Protein AF-A0A0F6UIH6-F1 (afdb_monomer)

Secondary structure (DSSP, 8-state):
--HHHHHHHHHHHHHHHHHHHHHHHHHTTS---HHHHHHHHHHHHHTTT---HHHHHHHTTTS-HHHHHHHHHHHHHHHHSTT-SS-TTT----

Foldseek 3Di:
DDPVVVVVVVLVVLLVVLLVVLLVVLVVPFPFDSVLSSVLSVQCLQVQLAHDPVNVVVCVVGGPPVSSVVSSVVSNCCQPNDPHPHPSVGRHDD

Radius of gyration: 13.76 Å; Cα contacts (8 Å, |Δi|>4): 85; chains: 1; bounding box: 27×26×46 Å

Solvent-accessible surface area (backbone atoms only — not comparable to full-atom values): 5403 Å² total; per-residue (Å²): 134,62,70,66,60,54,50,52,52,52,50,53,54,51,49,55,52,50,50,54,50,53,52,53,58,46,55,76,74,38,99,43,58,65,73,59,47,52,51,52,51,50,45,17,58,54,50,75,28,36,68,54,70,75,59,42,66,59,42,59,79,69,39,60,69,65,54,55,53,48,48,29,54,52,40,36,40,56,38,54,32,94,90,26,81,34,58,78,88,70,64,77,61,131

Structure (mmCIF, N/CA/C/O backbone):
data_AF-A0A0F6UIH6-F1
#
_entry.id   AF-A0A0F6UIH6-F1
#
loop_
_atom_site.group_PDB
_atom_site.id
_atom_site.type_symbol
_atom_site.label_atom_id
_atom_site.label_alt_id
_atom_site.label_comp_id
_atom_site.label_asym_id
_atom_site.label_entity_id
_atom_site.label_seq_id
_atom_site.pdbx_PDB_ins_code
_atom_site.Cartn_x
_atom_site.Cartn_y
_atom_site.Cartn_z
_atom_site.occupancy
_atom_site.B_iso_or_equiv
_atom_site.auth_seq_id
_atom_site.auth_comp_id
_atom_site.auth_asym_id
_atom_site.auth_atom_id
_atom_site.pdbx_PDB_model_num
ATOM 1 N N . MET A 1 1 ? 1.416 -2.133 -35.189 1.00 51.09 1 MET A N 1
ATOM 2 C CA . MET A 1 1 ? 0.994 -1.808 -33.809 1.00 51.09 1 MET A CA 1
ATOM 3 C C . MET A 1 1 ? 2.206 -1.261 -33.070 1.00 51.09 1 MET A C 1
ATOM 5 O O . MET A 1 1 ? 3.235 -1.927 -33.065 1.00 51.09 1 MET A O 1
ATOM 9 N N . SER A 1 2 ? 2.144 -0.023 -32.575 1.00 63.53 2 SER A N 1
ATOM 10 C CA . SER A 1 2 ? 3.308 0.674 -32.005 1.00 63.53 2 SER A CA 1
ATOM 11 C C . SER A 1 2 ? 3.709 0.094 -30.648 1.00 63.53 2 SER A C 1
ATOM 13 O O . SER A 1 2 ? 2.848 -0.178 -29.812 1.00 63.53 2 SER A O 1
ATOM 15 N N . ARG A 1 3 ? 5.020 -0.061 -30.415 1.00 68.00 3 ARG A N 1
ATOM 16 C CA . ARG A 1 3 ? 5.590 -0.566 -29.148 1.00 68.00 3 ARG A CA 1
ATOM 17 C C . ARG A 1 3 ? 5.150 0.253 -27.929 1.00 68.00 3 ARG A C 1
ATOM 19 O O . ARG A 1 3 ? 5.088 -0.289 -26.831 1.00 68.00 3 ARG A O 1
ATOM 26 N N . ASP A 1 4 ? 4.815 1.522 -28.131 1.00 64.44 4 ASP A N 1
ATOM 27 C CA . ASP A 1 4 ? 4.364 2.426 -27.070 1.00 64.44 4 ASP A CA 1
ATOM 28 C C . ASP A 1 4 ? 2.969 2.067 -26.549 1.00 64.44 4 ASP A C 1
ATOM 30 O O . ASP A 1 4 ? 2.744 2.090 -25.342 1.00 64.44 4 ASP A O 1
ATOM 34 N N . VAL A 1 5 ? 2.066 1.625 -27.432 1.00 64.81 5 VAL A N 1
ATOM 35 C CA . VAL A 1 5 ? 0.721 1.168 -27.045 1.00 64.81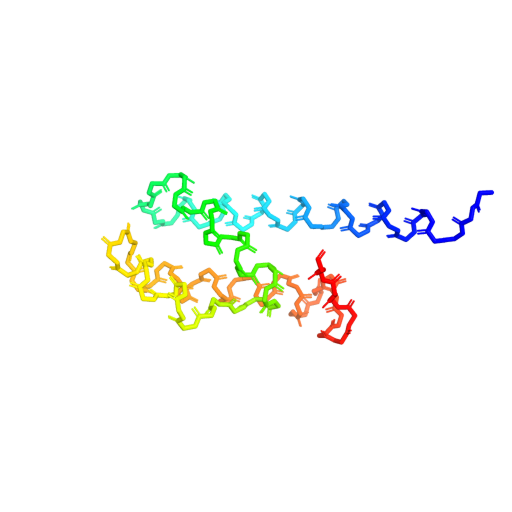 5 VAL A CA 1
ATOM 36 C C . VAL A 1 5 ? 0.816 -0.123 -26.236 1.00 64.81 5 VAL A C 1
ATOM 38 O O . VAL A 1 5 ? 0.175 -0.243 -25.197 1.00 64.81 5 VAL A O 1
ATOM 41 N N . GLN A 1 6 ? 1.669 -1.062 -26.663 1.00 63.22 6 GLN A N 1
ATOM 42 C CA . GLN A 1 6 ? 1.891 -2.308 -25.926 1.00 63.22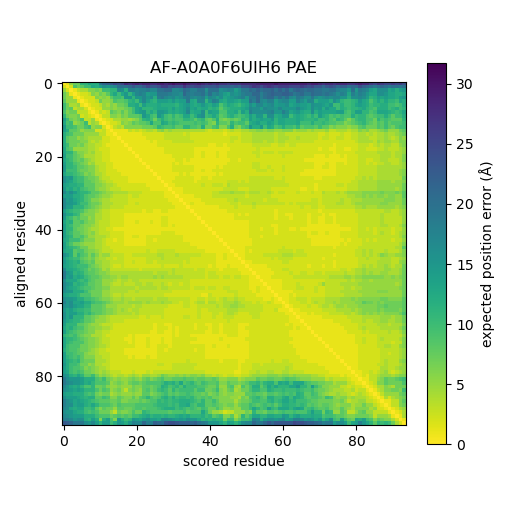 6 GLN A CA 1
ATOM 43 C C . GLN A 1 6 ? 2.474 -2.033 -24.535 1.00 63.22 6 GLN A C 1
ATOM 45 O O . GLN A 1 6 ? 1.941 -2.516 -23.542 1.00 63.22 6 GLN A O 1
ATOM 50 N N . ARG A 1 7 ? 3.501 -1.175 -24.446 1.00 63.31 7 ARG A N 1
ATOM 51 C CA . ARG A 1 7 ? 4.067 -0.757 -23.157 1.00 63.31 7 ARG A CA 1
ATOM 52 C C . ARG A 1 7 ? 3.011 -0.120 -22.266 1.00 63.31 7 ARG A C 1
ATOM 54 O O . ARG A 1 7 ? 2.944 -0.464 -21.095 1.00 63.31 7 ARG A O 1
ATOM 61 N N . GLN A 1 8 ? 2.189 0.788 -22.779 1.00 62.91 8 GLN A N 1
ATOM 62 C CA . GLN A 1 8 ? 1.160 1.449 -21.977 1.00 62.91 8 GLN A CA 1
ATOM 63 C C . GLN A 1 8 ? 0.116 0.458 -21.430 1.00 62.91 8 GLN A C 1
ATOM 65 O O . GLN A 1 8 ? -0.235 0.535 -20.251 1.00 62.91 8 GLN A O 1
ATOM 70 N N . VAL A 1 9 ? -0.327 -0.503 -22.247 1.00 65.81 9 VAL A N 1
ATOM 71 C CA . VAL A 1 9 ? -1.246 -1.578 -21.828 1.00 65.81 9 VAL A CA 1
ATOM 72 C C . VAL A 1 9 ? -0.606 -2.466 -20.758 1.00 65.81 9 VAL A C 1
ATOM 74 O O . VAL A 1 9 ? -1.232 -2.746 -19.731 1.00 65.81 9 VAL A O 1
ATOM 77 N N . ASP A 1 10 ? 0.661 -2.844 -20.939 1.00 69.38 10 ASP A N 1
ATOM 78 C CA . ASP A 1 10 ? 1.399 -3.654 -19.969 1.00 69.38 10 ASP A CA 1
ATOM 79 C C . ASP A 1 10 ? 1.531 -2.914 -18.625 1.00 69.38 10 ASP A C 1
ATOM 81 O O . ASP A 1 10 ? 1.268 -3.495 -17.568 1.00 69.38 10 ASP A O 1
ATOM 85 N N . HIS A 1 11 ? 1.820 -1.606 -18.646 1.00 69.75 11 HIS A N 1
ATOM 86 C CA . HIS A 1 11 ? 1.882 -0.780 -17.435 1.00 69.75 11 HIS A CA 1
ATOM 87 C C . HIS A 1 11 ? 0.528 -0.701 -16.725 1.00 69.75 11 HIS A C 1
ATOM 89 O O . HIS A 1 11 ? 0.482 -0.882 -15.503 1.00 69.75 11 HIS A O 1
ATOM 95 N N . GLN A 1 12 ? -0.570 -0.451 -17.449 1.00 72.56 12 GLN A N 1
ATOM 96 C CA . GLN A 1 12 ? -1.928 -0.399 -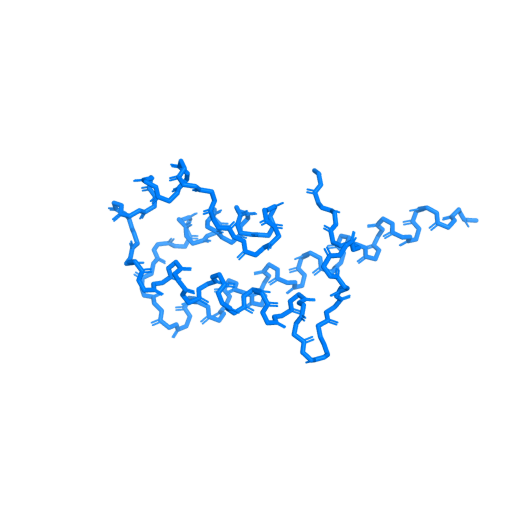16.882 1.00 72.56 12 GLN A CA 1
ATOM 97 C C . GLN A 1 12 ? -2.320 -1.731 -16.239 1.00 72.56 12 GLN A C 1
ATOM 99 O O . GLN A 1 12 ? -2.837 -1.762 -15.118 1.00 72.56 12 GLN A O 1
ATOM 104 N N . SER A 1 13 ? -1.995 -2.846 -16.898 1.00 79.94 13 SER A N 1
ATOM 105 C CA . SER A 1 13 ? -2.241 -4.186 -16.361 1.00 79.94 13 SER A CA 1
ATOM 106 C C . SER A 1 13 ? -1.466 -4.431 -15.058 1.00 79.94 13 SER A C 1
ATOM 108 O O . SER A 1 13 ? -2.021 -4.942 -14.076 1.00 79.94 13 SER A O 1
ATOM 110 N N . ALA A 1 14 ? -0.205 -3.989 -15.006 1.00 84.12 14 ALA A N 1
ATOM 111 C CA . ALA A 1 14 ? 0.652 -4.151 -13.845 1.00 84.12 14 ALA A CA 1
ATOM 112 C C . ALA A 1 14 ? 0.161 -3.313 -12.660 1.00 84.12 14 ALA A C 1
ATOM 114 O O . ALA A 1 14 ? 0.110 -3.837 -11.547 1.00 84.12 14 ALA A O 1
ATOM 115 N N . TYR A 1 15 ? -0.276 -2.070 -12.893 1.00 86.88 15 TYR A N 1
ATOM 116 C CA . TYR A 1 15 ? -0.860 -1.220 -11.851 1.00 86.88 15 TYR A CA 1
ATOM 117 C C . TYR A 1 15 ? -2.138 -1.805 -11.285 1.00 86.88 15 TYR A C 1
ATOM 119 O O . TYR A 1 15 ? -2.228 -1.967 -10.074 1.00 86.88 15 TYR A O 1
ATOM 127 N N . HIS A 1 16 ? -3.103 -2.188 -12.124 1.00 89.38 16 HIS A N 1
ATOM 128 C CA . HIS A 1 16 ? -4.352 -2.771 -11.631 1.00 89.38 16 HIS A CA 1
ATOM 129 C C . HIS A 1 16 ? -4.107 -4.055 -10.841 1.00 89.38 16 HIS A C 1
ATOM 131 O O . HIS A 1 16 ? -4.741 -4.294 -9.811 1.00 89.38 16 HIS A O 1
ATOM 137 N N . SER A 1 17 ? -3.159 -4.875 -11.290 1.00 90.38 17 SER A N 1
ATOM 138 C CA . SER A 1 17 ? -2.783 -6.086 -10.575 1.00 90.38 17 SER A CA 1
ATOM 139 C C . SER A 1 17 ? -2.080 -5.776 -9.242 1.00 90.38 17 SER A C 1
ATOM 141 O O . SER A 1 17 ? -2.416 -6.405 -8.235 1.00 90.38 17 SER A O 1
ATOM 143 N N . CYS A 1 18 ? -1.181 -4.785 -9.187 1.00 91.69 18 CYS A N 1
ATOM 144 C CA . CYS A 1 18 ? -0.570 -4.327 -7.935 1.00 91.69 18 CYS A CA 1
ATOM 145 C C . CYS A 1 18 ? -1.617 -3.743 -6.984 1.00 91.69 18 CYS A C 1
ATOM 147 O O . CYS A 1 18 ? -1.703 -4.176 -5.840 1.00 91.69 18 CYS A O 1
ATOM 149 N N . TYR A 1 19 ? -2.468 -2.847 -7.480 1.00 94.50 19 TYR A N 1
ATOM 150 C CA . TYR A 1 19 ? -3.571 -2.234 -6.749 1.00 94.50 19 TYR A CA 1
ATOM 151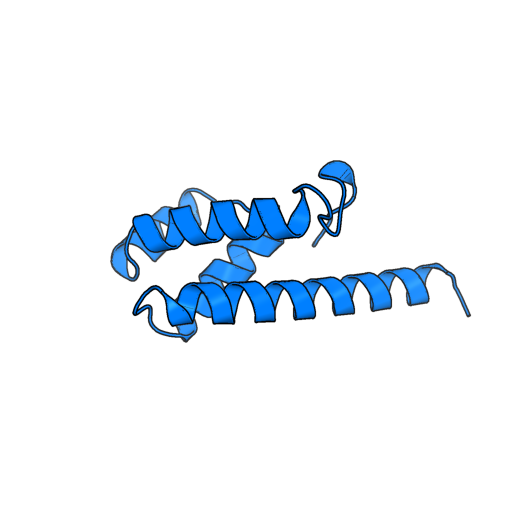 C C . TYR A 1 19 ? -4.451 -3.290 -6.084 1.00 94.50 19 TYR A C 1
ATOM 153 O O . TYR A 1 19 ? -4.616 -3.276 -4.869 1.00 94.50 19 TYR A O 1
ATOM 161 N N . ARG A 1 20 ? -4.954 -4.266 -6.853 1.00 95.06 20 ARG A N 1
ATOM 162 C CA . ARG A 1 20 ? -5.808 -5.335 -6.311 1.00 95.06 20 ARG A CA 1
ATOM 163 C C . ARG A 1 20 ? -5.084 -6.201 -5.286 1.00 95.06 20 ARG A C 1
ATOM 165 O O . ARG A 1 20 ? -5.708 -6.623 -4.317 1.00 95.06 20 ARG A O 1
ATOM 172 N N . THR A 1 21 ? -3.804 -6.487 -5.509 1.00 95.50 21 THR A N 1
ATOM 173 C CA . THR A 1 21 ? -3.004 -7.306 -4.589 1.00 95.50 21 THR A CA 1
ATOM 174 C C . THR A 1 21 ? -2.810 -6.581 -3.262 1.00 95.50 21 THR A C 1
ATOM 176 O O . THR A 1 21 ? -3.167 -7.125 -2.224 1.00 95.50 21 THR A O 1
ATOM 179 N N . VAL A 1 22 ? -2.327 -5.336 -3.295 1.00 95.88 22 VAL A N 1
ATOM 180 C CA . VAL A 1 22 ? -2.113 -4.520 -2.091 1.00 95.88 22 VAL A CA 1
ATOM 181 C C . VAL A 1 22 ? -3.429 -4.304 -1.350 1.00 95.88 22 VAL A C 1
ATOM 183 O O . VAL A 1 22 ? -3.481 -4.558 -0.151 1.00 95.88 22 VAL A O 1
ATOM 186 N N . LEU A 1 23 ? -4.497 -3.922 -2.061 1.00 97.12 23 LEU A N 1
ATOM 187 C CA . LEU A 1 23 ? -5.817 -3.702 -1.470 1.00 97.12 23 LEU A CA 1
ATOM 188 C C . LEU A 1 23 ? -6.276 -4.932 -0.677 1.00 97.12 23 LEU A C 1
ATOM 190 O O . LEU A 1 23 ? -6.540 -4.821 0.512 1.00 97.12 23 LEU A O 1
ATOM 194 N N . ARG A 1 24 ? -6.287 -6.117 -1.304 1.00 96.75 24 ARG A N 1
ATOM 195 C CA . ARG A 1 24 ? -6.730 -7.361 -0.651 1.00 96.75 24 ARG A CA 1
ATOM 196 C C . ARG A 1 24 ? -5.839 -7.772 0.515 1.00 96.75 24 ARG A C 1
ATOM 198 O O . ARG A 1 24 ? -6.341 -8.276 1.512 1.00 96.75 24 ARG A O 1
ATOM 205 N N . THR A 1 25 ? -4.524 -7.614 0.385 1.00 96.75 25 THR A N 1
ATOM 206 C CA . THR A 1 25 ? -3.583 -8.026 1.432 1.00 96.75 25 THR A CA 1
ATOM 207 C C . THR A 1 25 ? -3.683 -7.141 2.671 1.00 96.75 25 THR A C 1
ATOM 209 O O . THR A 1 25 ? -3.585 -7.652 3.784 1.00 96.75 25 THR A O 1
ATOM 212 N N . VAL A 1 26 ? -3.881 -5.832 2.500 1.00 96.38 26 VAL A N 1
ATOM 213 C CA . VAL A 1 26 ? -4.031 -4.904 3.628 1.00 96.38 26 VAL A CA 1
ATOM 214 C C . VAL A 1 26 ? -5.414 -5.047 4.269 1.00 96.38 26 VAL A C 1
ATOM 216 O O . VAL A 1 26 ? -5.483 -5.143 5.490 1.00 96.38 26 VAL A O 1
ATOM 219 N N . ASP A 1 27 ? -6.475 -5.151 3.464 1.00 96.50 27 ASP A N 1
ATOM 220 C CA . ASP A 1 27 ? -7.865 -5.353 3.916 1.00 96.50 27 ASP A CA 1
ATOM 221 C C . ASP A 1 27 ? -8.026 -6.634 4.752 1.00 96.50 27 ASP A C 1
ATOM 223 O O . ASP A 1 27 ? -8.690 -6.646 5.780 1.00 96.50 27 ASP A O 1
ATOM 227 N N . ALA A 1 28 ? -7.315 -7.707 4.387 1.00 96.31 28 ALA A N 1
ATOM 228 C CA . ALA A 1 28 ? -7.316 -8.952 5.157 1.00 96.31 28 ALA A CA 1
ATOM 229 C C . ALA A 1 28 ? -6.622 -8.850 6.531 1.00 96.31 28 ALA A C 1
ATOM 231 O O . ALA A 1 28 ? -6.745 -9.765 7.345 1.00 96.31 28 ALA A O 1
ATOM 232 N N . ARG A 1 29 ? -5.838 -7.792 6.776 1.00 96.31 29 ARG A N 1
ATOM 233 C CA . ARG A 1 29 ? -5.007 -7.642 7.981 1.00 96.31 29 ARG A CA 1
ATOM 234 C C . ARG A 1 29 ? -5.454 -6.498 8.885 1.00 96.31 29 ARG A C 1
ATOM 236 O O . ARG A 1 29 ? -5.217 -6.568 10.089 1.00 96.31 29 ARG A O 1
ATOM 243 N N . TYR A 1 30 ? -6.044 -5.452 8.320 1.00 95.69 30 TYR A N 1
ATOM 244 C CA . TYR A 1 30 ? -6.423 -4.246 9.042 1.00 95.69 30 TYR A CA 1
ATOM 245 C C . TYR A 1 30 ? -7.858 -3.867 8.706 1.00 95.69 30 TYR A C 1
ATOM 247 O O . TYR A 1 30 ? -8.211 -3.761 7.535 1.00 95.69 30 TYR A O 1
ATOM 255 N N . ASP A 1 31 ? -8.643 -3.586 9.743 1.00 93.75 31 ASP A N 1
ATOM 256 C CA . ASP A 1 31 ? -9.985 -3.033 9.596 1.00 93.75 31 ASP A CA 1
ATOM 257 C C . ASP A 1 31 ? -9.892 -1.539 9.252 1.00 93.75 31 ASP A C 1
ATOM 259 O O . ASP A 1 31 ? -9.857 -0.663 10.117 1.00 93.75 31 ASP A O 1
ATOM 263 N N . VAL A 1 32 ? -9.736 -1.253 7.960 1.00 94.19 32 VAL A N 1
ATOM 264 C CA . VAL A 1 32 ? -9.715 0.103 7.407 1.00 94.19 32 VAL A CA 1
ATOM 265 C C . VAL A 1 32 ? -10.888 0.231 6.456 1.00 94.19 32 VAL A C 1
ATOM 267 O O . VAL A 1 32 ? -11.078 -0.594 5.566 1.00 94.19 32 VAL A O 1
ATOM 270 N N . ARG A 1 33 ? -11.652 1.319 6.585 1.00 95.44 33 ARG A N 1
ATOM 271 C CA . ARG A 1 33 ? -12.769 1.603 5.679 1.00 95.44 33 ARG A CA 1
ATOM 272 C C . ARG A 1 33 ? -12.301 1.523 4.222 1.00 95.44 33 ARG A C 1
ATOM 274 O O . ARG A 1 33 ? -11.399 2.256 3.820 1.00 95.44 33 ARG A O 1
ATOM 281 N N . GLY A 1 34 ? -12.971 0.702 3.413 1.00 94.12 34 GLY A N 1
ATOM 282 C CA . GLY A 1 34 ? -12.528 0.383 2.050 1.00 94.12 34 GLY A CA 1
ATOM 283 C C . GLY A 1 34 ? -12.271 1.598 1.148 1.00 94.12 34 GLY A C 1
ATOM 284 O O . GLY A 1 34 ? -11.333 1.583 0.357 1.00 94.12 34 GLY A O 1
ATOM 285 N N . SER A 1 35 ? -13.035 2.688 1.300 1.00 95.25 35 SER A N 1
ATOM 286 C CA . SER A 1 35 ? -12.785 3.940 0.567 1.00 95.25 35 SER A CA 1
ATOM 287 C C . SER A 1 35 ? -11.462 4.604 0.960 1.00 95.25 35 SER A C 1
ATOM 289 O O . SER A 1 35 ? -10.749 5.104 0.099 1.00 95.25 35 SER A O 1
ATOM 291 N N . VAL A 1 36 ? -11.114 4.582 2.247 1.00 96.06 36 VAL A N 1
ATOM 292 C CA . VAL A 1 36 ? -9.858 5.136 2.773 1.00 96.06 36 VAL A CA 1
ATOM 293 C C . VAL A 1 36 ? -8.691 4.276 2.313 1.00 96.06 36 VAL A C 1
ATOM 295 O O . VAL A 1 36 ? -7.714 4.792 1.776 1.00 96.06 36 VAL A O 1
ATOM 298 N N . LEU A 1 37 ? -8.833 2.955 2.440 1.00 97.25 37 LEU A N 1
ATOM 299 C CA . LEU A 1 37 ? -7.817 2.013 1.997 1.00 97.25 37 LEU A CA 1
ATOM 300 C C . LEU A 1 37 ? -7.552 2.137 0.489 1.00 97.25 37 LEU A C 1
ATOM 302 O O . LEU A 1 37 ? -6.398 2.164 0.066 1.00 97.25 37 LEU A O 1
ATOM 306 N N . ALA A 1 38 ? -8.598 2.274 -0.329 1.00 96.81 38 ALA A N 1
ATOM 307 C CA . ALA A 1 38 ? -8.457 2.478 -1.767 1.00 96.81 38 ALA A CA 1
ATOM 308 C C . ALA A 1 38 ? -7.612 3.719 -2.100 1.00 96.81 38 ALA A C 1
ATOM 310 O O . ALA A 1 38 ? -6.740 3.637 -2.968 1.00 96.81 38 ALA A O 1
ATOM 311 N N . GLU A 1 39 ? -7.833 4.837 -1.407 1.00 96.44 39 GLU A N 1
ATOM 312 C CA . GLU A 1 39 ? -7.047 6.060 -1.596 1.00 96.44 39 GLU A CA 1
ATOM 313 C C . GLU A 1 39 ? -5.609 5.911 -1.086 1.00 96.44 39 GLU A C 1
ATOM 315 O O . GLU A 1 39 ? -4.676 6.339 -1.766 1.00 96.44 39 GLU A O 1
ATOM 320 N N . MET A 1 40 ? -5.393 5.223 0.040 1.00 96.75 40 MET A N 1
ATOM 321 C CA . MET A 1 40 ? -4.045 4.912 0.533 1.00 96.75 40 MET A CA 1
ATOM 322 C C . MET A 1 40 ? -3.242 4.088 -0.481 1.00 96.75 40 MET A C 1
ATOM 324 O O . MET A 1 40 ? -2.074 4.383 -0.733 1.00 96.75 40 MET A O 1
ATOM 328 N N . VAL A 1 41 ? -3.858 3.068 -1.091 1.00 96.69 41 VAL A N 1
ATOM 329 C CA . VAL A 1 41 ? -3.196 2.231 -2.104 1.00 96.69 41 VAL A CA 1
ATOM 330 C C . VAL A 1 41 ? -2.878 3.045 -3.357 1.00 96.69 41 VAL A C 1
ATOM 332 O O . VAL A 1 41 ? -1.767 2.937 -3.876 1.00 96.69 41 VAL A O 1
ATOM 335 N N . LYS A 1 42 ? -3.808 3.888 -3.829 1.00 95.19 42 LYS A N 1
ATOM 336 C CA . LYS A 1 42 ? -3.558 4.783 -4.972 1.00 95.19 42 LYS A CA 1
ATOM 337 C C . LYS A 1 42 ? -2.396 5.728 -4.694 1.00 95.19 42 LYS A C 1
ATOM 339 O O . LYS A 1 42 ? -1.491 5.806 -5.518 1.00 95.19 42 LYS A O 1
ATOM 344 N N . ALA A 1 43 ? -2.403 6.391 -3.538 1.00 95.12 43 ALA A N 1
ATOM 345 C CA . ALA A 1 43 ? -1.334 7.280 -3.098 1.00 95.12 43 ALA A CA 1
ATOM 346 C C . ALA A 1 43 ? 0.018 6.558 -3.072 1.00 95.12 43 ALA A C 1
ATOM 348 O O . ALA A 1 43 ? 0.980 6.998 -3.698 1.00 95.12 43 ALA A O 1
ATOM 349 N N . CYS A 1 44 ? 0.073 5.401 -2.417 1.00 95.12 44 CYS A N 1
ATOM 350 C CA . CYS A 1 44 ? 1.300 4.627 -2.292 1.00 95.12 44 CYS A CA 1
ATOM 351 C C . CYS A 1 44 ? 1.841 4.168 -3.653 1.00 95.12 44 CYS A C 1
ATOM 353 O O . CYS A 1 44 ? 3.037 4.277 -3.923 1.00 95.12 44 CYS A O 1
ATOM 355 N N . LEU A 1 45 ? 0.965 3.706 -4.549 1.00 93.31 45 LEU A N 1
ATOM 356 C CA . LEU A 1 45 ? 1.355 3.338 -5.905 1.00 93.31 45 LEU A CA 1
ATOM 357 C C . LEU A 1 45 ? 1.756 4.557 -6.739 1.00 93.31 45 LEU A C 1
ATOM 359 O O . LEU A 1 45 ? 2.710 4.448 -7.490 1.00 93.31 45 LEU A O 1
ATOM 363 N N . ALA A 1 46 ? 1.106 5.712 -6.625 1.00 92.00 46 ALA A N 1
ATOM 364 C CA . ALA A 1 46 ? 1.519 6.911 -7.362 1.00 92.00 46 ALA A CA 1
ATOM 365 C C . ALA A 1 46 ? 2.916 7.393 -6.927 1.00 92.00 46 ALA A C 1
ATOM 367 O O . ALA A 1 46 ? 3.730 7.818 -7.742 1.00 92.00 46 ALA A O 1
ATOM 368 N N . HIS A 1 47 ? 3.238 7.240 -5.644 1.00 92.00 47 HIS A N 1
ATOM 369 C CA . HIS A 1 47 ? 4.473 7.735 -5.042 1.00 92.00 47 HIS A CA 1
ATOM 370 C C . HIS A 1 47 ? 5.496 6.627 -4.765 1.00 92.00 47 HIS A C 1
ATOM 372 O O . HIS A 1 47 ? 6.244 6.680 -3.791 1.00 92.00 47 HIS A O 1
ATOM 378 N N . ARG A 1 48 ? 5.574 5.634 -5.662 1.00 90.88 48 ARG A N 1
ATOM 379 C CA . ARG A 1 48 ? 6.633 4.605 -5.678 1.00 90.88 48 ARG A CA 1
ATOM 380 C C . ARG A 1 48 ? 6.779 3.869 -4.337 1.00 90.88 48 ARG A C 1
ATOM 382 O O . ARG A 1 48 ? 7.878 3.745 -3.806 1.00 90.88 48 ARG A O 1
ATOM 389 N N . ALA A 1 49 ? 5.667 3.345 -3.832 1.00 93.69 49 ALA A N 1
ATOM 390 C CA . ALA A 1 49 ? 5.550 2.627 -2.564 1.00 93.69 49 ALA A CA 1
ATOM 391 C C . ALA A 1 49 ? 5.685 3.475 -1.282 1.00 93.69 49 ALA A C 1
ATOM 393 O O . ALA A 1 49 ? 5.887 2.917 -0.204 1.00 93.69 49 ALA A O 1
ATOM 394 N N . ALA A 1 50 ? 5.531 4.797 -1.366 1.00 94.25 50 ALA A N 1
ATOM 395 C CA . ALA A 1 50 ? 5.525 5.687 -0.205 1.00 94.25 50 ALA A CA 1
ATOM 396 C C . ALA A 1 50 ? 4.224 6.490 -0.136 1.00 94.25 50 ALA A C 1
ATOM 398 O O . ALA A 1 50 ? 3.681 6.872 -1.166 1.00 94.25 50 ALA A O 1
ATOM 399 N N . ILE A 1 51 ? 3.724 6.780 1.063 1.00 94.75 51 ILE A N 1
ATOM 400 C CA . ILE A 1 51 ? 2.634 7.738 1.261 1.00 94.75 51 ILE A CA 1
ATOM 401 C C . ILE A 1 51 ? 3.262 9.104 1.594 1.00 94.75 51 ILE A C 1
ATOM 403 O O . ILE A 1 51 ? 3.922 9.235 2.629 1.00 94.75 51 ILE A O 1
ATOM 407 N N . PRO A 1 52 ? 3.055 10.145 0.766 1.00 93.88 52 PRO A N 1
ATOM 408 C CA .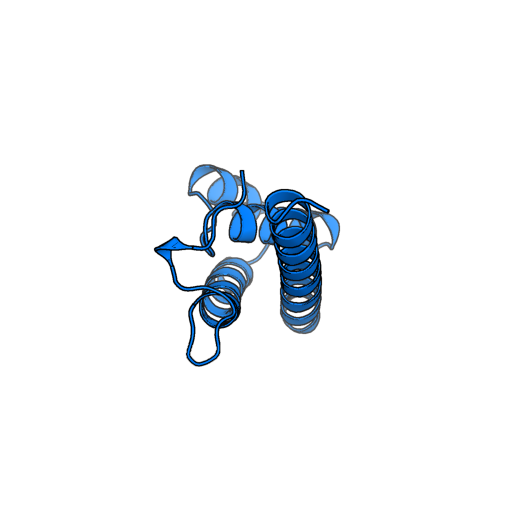 PRO A 1 52 ? 3.507 11.504 1.050 1.00 93.88 52 PRO A CA 1
ATOM 409 C C . PRO A 1 52 ? 3.060 12.009 2.423 1.00 93.88 52 PRO A C 1
ATOM 411 O O . PRO A 1 52 ? 1.927 11.771 2.839 1.00 93.88 52 PRO A O 1
ATOM 414 N N . ALA A 1 53 ? 3.908 12.796 3.092 1.00 91.88 53 ALA A N 1
ATOM 415 C CA . ALA A 1 53 ? 3.644 13.309 4.442 1.00 91.88 53 ALA A CA 1
ATOM 416 C C . ALA A 1 53 ? 2.294 14.043 4.568 1.00 91.88 53 ALA A C 1
ATOM 418 O O . ALA A 1 53 ? 1.576 13.849 5.547 1.00 91.88 53 ALA A O 1
ATOM 419 N N . VAL A 1 54 ? 1.917 14.824 3.549 1.00 91.19 54 VAL A N 1
ATOM 420 C CA . VAL A 1 54 ? 0.630 15.541 3.501 1.00 91.19 54 VAL A CA 1
ATOM 421 C C . VAL A 1 54 ? -0.555 14.569 3.517 1.00 91.19 54 VAL A C 1
ATOM 423 O O . VAL A 1 54 ? -1.490 14.744 4.292 1.00 91.19 54 VAL A O 1
ATOM 426 N N . GLN A 1 55 ? -0.503 13.507 2.710 1.00 92.50 55 GLN A N 1
ATOM 427 C CA . GLN A 1 55 ? -1.548 12.478 2.681 1.00 92.50 55 GLN A CA 1
ATOM 428 C C . GLN A 1 55 ? -1.524 11.616 3.948 1.00 92.50 55 GLN A C 1
ATOM 430 O O . GLN A 1 55 ? -2.571 11.230 4.460 1.00 92.50 55 GLN A O 1
ATOM 435 N N . ARG A 1 56 ? -0.339 11.370 4.515 1.00 93.25 56 ARG A N 1
ATOM 436 C CA . ARG A 1 56 ? -0.181 10.643 5.778 1.00 93.25 56 ARG A CA 1
ATOM 437 C C . ARG A 1 56 ? -0.872 11.360 6.940 1.00 93.25 56 ARG A C 1
ATOM 439 O O . ARG A 1 56 ? -1.534 10.707 7.740 1.00 93.25 56 ARG A O 1
ATOM 446 N N . ALA A 1 57 ? -0.766 12.690 7.003 1.00 91.88 57 ALA A N 1
ATOM 447 C CA . ALA A 1 57 ? -1.452 13.503 8.009 1.00 91.88 57 ALA A CA 1
ATOM 448 C C . ALA A 1 57 ? -2.984 13.398 7.910 1.00 91.88 57 ALA A C 1
ATOM 450 O O . ALA A 1 57 ? -3.670 13.422 8.928 1.00 91.88 57 ALA A O 1
ATOM 451 N N . TYR A 1 58 ? -3.518 13.230 6.698 1.00 92.12 58 TYR A N 1
ATOM 452 C CA . TYR A 1 58 ? -4.941 12.973 6.479 1.00 92.12 58 TYR A CA 1
ATOM 453 C C . TYR A 1 58 ? -5.345 11.550 6.902 1.00 92.12 58 TYR A C 1
AT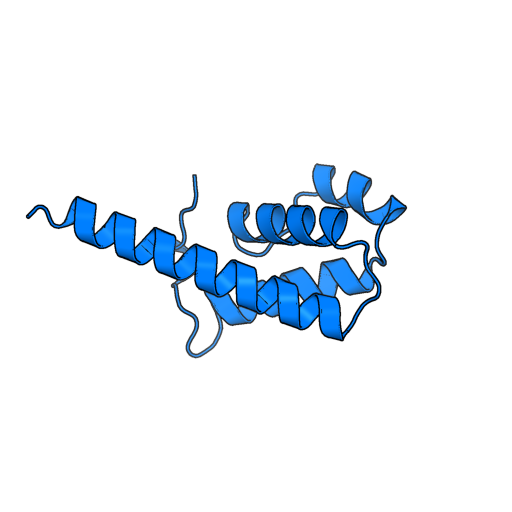OM 455 O O . TYR A 1 58 ? -6.335 11.365 7.611 1.00 92.12 58 TYR A O 1
ATOM 463 N N . PHE A 1 59 ? -4.564 10.536 6.519 1.00 93.44 59 PHE A N 1
ATOM 464 C CA . PHE A 1 59 ? -4.903 9.134 6.784 1.00 93.44 59 PHE A CA 1
ATOM 465 C C . PHE A 1 59 ? -4.774 8.724 8.252 1.00 93.44 59 PHE A C 1
ATOM 467 O O . PHE A 1 59 ? -5.518 7.849 8.685 1.00 93.44 59 PHE A O 1
ATOM 474 N N . VAL A 1 60 ? -3.905 9.362 9.043 1.00 93.12 60 VAL A N 1
ATOM 475 C CA . VAL A 1 60 ? -3.731 9.013 10.469 1.00 93.12 60 VAL A CA 1
ATOM 476 C C . VAL A 1 60 ? -4.999 9.225 11.305 1.00 93.12 60 VAL A C 1
ATOM 478 O O . VAL A 1 60 ? -5.144 8.632 12.367 1.00 93.12 60 VAL A O 1
ATOM 481 N N . GLN A 1 61 ? -5.938 10.044 10.821 1.00 92.12 61 GLN A N 1
ATOM 482 C CA . GLN A 1 61 ? -7.237 10.256 11.467 1.00 92.12 61 GLN A CA 1
ATOM 483 C C . GLN A 1 61 ? -8.239 9.123 11.181 1.00 92.12 61 GLN A C 1
ATOM 485 O O . GLN A 1 61 ? -9.281 9.054 11.824 1.00 92.12 61 GLN A O 1
ATOM 490 N N . GLN A 1 62 ? -7.961 8.268 10.191 1.00 91.62 62 GLN A N 1
ATOM 491 C CA . GLN A 1 62 ? -8.923 7.314 9.624 1.00 91.62 62 GLN A CA 1
ATOM 492 C C . GLN A 1 62 ? -8.406 5.873 9.571 1.00 91.62 62 GLN A C 1
ATOM 494 O O . GLN A 1 62 ? -9.196 4.950 9.387 1.00 91.62 62 GLN A O 1
ATOM 499 N N . ALA A 1 63 ? -7.095 5.672 9.699 1.00 93.50 63 ALA A N 1
ATOM 500 C CA . ALA A 1 63 ? -6.454 4.370 9.647 1.00 93.50 63 ALA A CA 1
ATOM 501 C C . ALA A 1 63 ? -5.290 4.292 10.652 1.00 93.50 63 ALA A C 1
ATOM 503 O O . ALA A 1 63 ? -4.591 5.289 10.862 1.00 93.50 63 ALA A O 1
ATOM 504 N N . PRO A 1 64 ? -5.025 3.106 11.231 1.00 93.69 64 PRO A N 1
ATOM 505 C CA . PRO A 1 64 ? -3.874 2.895 12.103 1.00 93.69 64 PRO A CA 1
ATOM 506 C C . PRO A 1 64 ? -2.543 3.191 11.401 1.00 93.69 64 PRO A C 1
ATOM 508 O O . PRO A 1 64 ? -2.364 2.900 10.211 1.00 93.69 64 PRO A O 1
ATOM 511 N N . ALA A 1 65 ? -1.568 3.710 12.149 1.00 93.00 65 ALA A N 1
ATOM 512 C CA . ALA A 1 65 ? -0.236 4.005 11.619 1.00 93.00 65 ALA A CA 1
ATOM 513 C C . ALA A 1 65 ? 0.479 2.747 11.098 1.00 93.00 65 ALA A C 1
ATOM 515 O O . ALA A 1 65 ? 1.201 2.792 10.098 1.00 93.00 65 ALA A O 1
ATOM 516 N N . GLU A 1 66 ? 0.218 1.611 11.735 1.00 95.12 66 GLU A N 1
ATOM 517 C CA . GLU A 1 66 ? 0.715 0.290 11.376 1.00 95.12 66 GLU A CA 1
ATOM 518 C C . GLU A 1 66 ? 0.174 -0.173 10.024 1.00 95.12 66 GLU A C 1
ATOM 520 O O . GLU A 1 66 ? 0.912 -0.801 9.266 1.00 95.12 66 GLU A O 1
ATOM 525 N N . ALA A 1 67 ? -1.079 0.161 9.693 1.00 95.69 67 ALA A N 1
ATOM 526 C CA . ALA A 1 67 ? -1.674 -0.177 8.403 1.00 95.69 67 ALA A CA 1
ATOM 527 C C . ALA A 1 67 ? -0.956 0.565 7.268 1.00 95.69 67 ALA A C 1
ATOM 529 O O . ALA A 1 67 ? -0.600 -0.047 6.262 1.00 95.69 67 ALA A O 1
ATOM 530 N N . MET A 1 68 ? -0.662 1.858 7.460 1.00 95.62 68 MET A N 1
ATOM 531 C CA . MET A 1 68 ? 0.126 2.654 6.509 1.00 95.62 68 MET A CA 1
ATOM 532 C C . MET A 1 68 ? 1.544 2.100 6.344 1.00 95.62 68 MET A C 1
ATOM 534 O O . MET A 1 68 ? 1.981 1.859 5.221 1.00 95.62 68 MET A O 1
ATOM 538 N N . ALA A 1 69 ? 2.246 1.842 7.452 1.00 96.31 69 ALA A N 1
ATOM 539 C CA . ALA A 1 69 ? 3.610 1.316 7.412 1.00 96.31 69 ALA A CA 1
ATOM 540 C C . ALA A 1 69 ? 3.681 -0.075 6.754 1.00 96.31 69 ALA A C 1
ATOM 542 O O . ALA A 1 69 ? 4.590 -0.361 5.970 1.00 96.31 69 ALA A O 1
ATOM 543 N N . TYR A 1 70 ? 2.711 -0.945 7.048 1.00 97.31 70 TYR A N 1
ATOM 544 C CA . TYR A 1 70 ? 2.609 -2.255 6.413 1.00 97.31 70 TYR A CA 1
ATOM 545 C C . TYR A 1 70 ? 2.327 -2.134 4.914 1.00 97.31 70 TYR A C 1
ATOM 547 O O . TYR A 1 70 ? 2.979 -2.813 4.121 1.00 97.31 70 TYR A O 1
ATOM 555 N N . LEU A 1 71 ? 1.397 -1.258 4.527 1.00 97.06 71 LEU A N 1
ATOM 556 C CA . LEU A 1 71 ? 1.044 -1.000 3.135 1.00 97.06 71 LEU A CA 1
ATOM 557 C C . LEU A 1 71 ? 2.265 -0.525 2.335 1.00 97.06 71 LEU A C 1
ATOM 559 O O . LEU A 1 71 ? 2.536 -1.086 1.273 1.00 97.06 71 LEU A O 1
ATOM 563 N N . GLU A 1 72 ? 3.037 0.434 2.852 1.00 96.94 72 GLU A N 1
ATOM 564 C CA . GLU A 1 72 ? 4.273 0.922 2.219 1.00 96.94 72 GLU A CA 1
ATOM 565 C C . GLU A 1 72 ? 5.293 -0.210 2.048 1.00 96.94 72 GLU A C 1
ATOM 567 O O . GLU A 1 72 ? 5.769 -0.471 0.941 1.00 96.94 72 GLU A O 1
ATOM 572 N N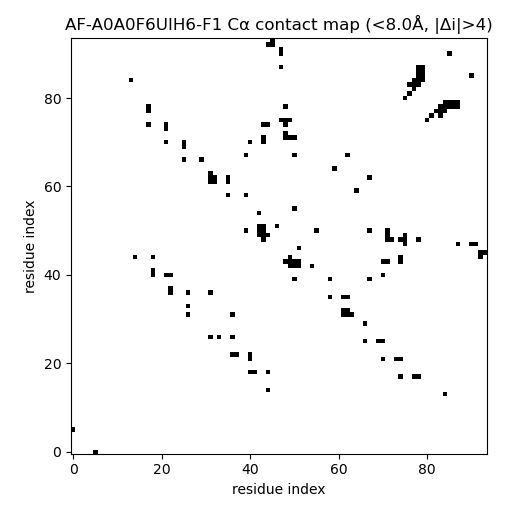 . LYS A 1 73 ? 5.568 -0.962 3.122 1.00 96.56 73 LYS A N 1
ATOM 573 C CA . LYS A 1 73 ? 6.523 -2.079 3.095 1.00 96.56 73 LYS A CA 1
ATOM 574 C C . LYS A 1 73 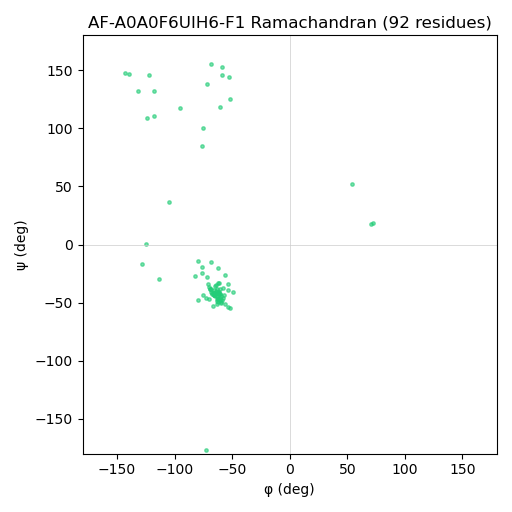? 6.109 -3.173 2.108 1.00 96.56 73 LYS A C 1
ATOM 576 O O . LYS A 1 73 ? 6.943 -3.672 1.350 1.00 96.56 73 LYS A O 1
ATOM 581 N N . PHE A 1 74 ? 4.839 -3.568 2.126 1.00 95.94 74 PHE A N 1
ATOM 582 C CA . PHE A 1 74 ? 4.321 -4.606 1.240 1.00 95.94 74 PHE A CA 1
ATOM 583 C C . PHE A 1 74 ? 4.354 -4.155 -0.221 1.00 95.94 74 PHE A C 1
ATOM 585 O O . PHE A 1 74 ? 4.809 -4.903 -1.086 1.00 95.94 74 PHE A O 1
ATOM 592 N N . THR A 1 75 ? 3.951 -2.912 -0.491 1.00 95.38 75 THR A N 1
ATOM 593 C CA . THR A 1 75 ? 3.991 -2.333 -1.838 1.00 95.38 75 THR A CA 1
ATOM 594 C C . THR A 1 75 ? 5.427 -2.239 -2.349 1.00 95.38 75 THR A C 1
ATOM 596 O O . THR A 1 75 ? 5.691 -2.619 -3.488 1.00 95.38 75 THR A O 1
ATOM 599 N N . ALA A 1 76 ? 6.380 -1.830 -1.507 1.00 94.44 76 ALA A N 1
ATOM 600 C CA . ALA A 1 76 ? 7.792 -1.755 -1.877 1.00 94.44 76 ALA A CA 1
ATOM 601 C C . ALA A 1 76 ? 8.361 -3.133 -2.232 1.00 94.44 76 ALA A C 1
ATOM 603 O O . ALA A 1 76 ? 9.069 -3.271 -3.225 1.00 94.44 76 ALA A O 1
ATOM 604 N N . MET A 1 77 ? 8.006 -4.171 -1.472 1.00 93.69 77 MET A N 1
ATOM 605 C CA . MET A 1 77 ? 8.394 -5.550 -1.776 1.00 93.69 77 MET A CA 1
ATOM 606 C C . MET A 1 77 ? 7.757 -6.057 -3.077 1.00 93.69 77 MET A C 1
ATOM 608 O O . MET A 1 77 ? 8.435 -6.701 -3.873 1.00 93.69 77 MET A O 1
ATOM 612 N N . LEU A 1 78 ? 6.479 -5.754 -3.316 1.00 92.19 78 LEU A N 1
ATOM 613 C CA . LEU A 1 78 ? 5.772 -6.168 -4.529 1.00 92.19 78 LEU A CA 1
ATOM 614 C C . LEU A 1 78 ? 6.343 -5.501 -5.788 1.00 92.19 78 LEU A C 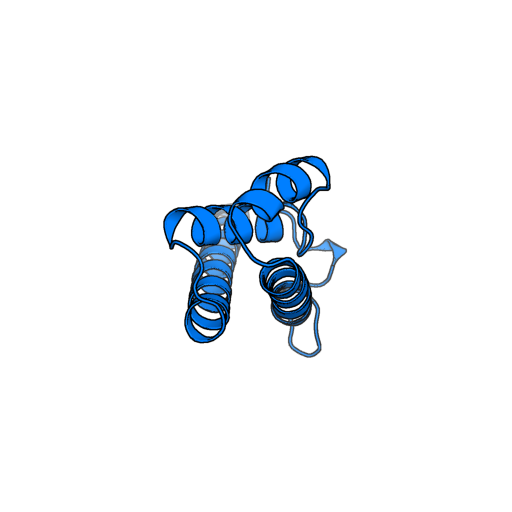1
ATOM 616 O O . LEU A 1 78 ? 6.468 -6.141 -6.834 1.00 92.19 78 LEU A O 1
ATOM 620 N N . LEU A 1 79 ? 6.667 -4.210 -5.697 1.00 90.56 79 LEU A N 1
ATOM 621 C CA . LEU A 1 79 ? 7.194 -3.451 -6.824 1.00 90.56 79 LEU A CA 1
ATOM 622 C C . LEU A 1 79 ? 8.684 -3.718 -7.036 1.00 90.56 79 LEU A C 1
ATOM 624 O O . LEU A 1 79 ? 9.068 -3.999 -8.164 1.00 90.56 79 LEU A O 1
ATOM 628 N N . PHE A 1 80 ? 9.492 -3.673 -5.974 1.00 90.19 80 PHE A N 1
ATOM 629 C CA . PHE A 1 80 ? 10.956 -3.557 -6.047 1.00 90.19 80 PHE A CA 1
ATOM 630 C C . PHE A 1 80 ? 11.723 -4.664 -5.308 1.00 90.19 80 PHE A C 1
ATOM 632 O O . PHE A 1 80 ? 12.952 -4.631 -5.263 1.00 90.19 80 PHE A O 1
ATOM 639 N N . GLY A 1 81 ? 11.032 -5.616 -4.677 1.00 87.88 81 GLY A N 1
ATOM 640 C CA . GLY A 1 81 ? 11.670 -6.712 -3.951 1.00 87.88 81 GLY A CA 1
ATOM 641 C C . GLY A 1 81 ? 12.309 -7.761 -4.872 1.00 87.88 81 GLY A C 1
ATOM 642 O O . GLY A 1 81 ? 12.282 -7.640 -6.097 1.00 87.88 81 GLY A O 1
ATOM 643 N N . PRO A 1 82 ? 12.866 -8.844 -4.308 1.00 79.38 82 PRO A N 1
ATOM 644 C CA . PRO A 1 82 ? 13.306 -9.994 -5.092 1.00 79.38 82 PRO A CA 1
ATOM 645 C C . PRO A 1 82 ? 12.104 -10.594 -5.841 1.00 79.38 82 PRO A C 1
ATOM 647 O O . PRO A 1 82 ? 11.155 -11.048 -5.205 1.00 79.38 82 PRO A O 1
ATOM 650 N N . LYS A 1 83 ? 12.146 -10.597 -7.183 1.00 80.50 83 LYS A N 1
ATOM 651 C CA . LYS A 1 83 ? 11.004 -10.880 -8.091 1.00 80.50 83 LYS A CA 1
ATOM 652 C C . LYS A 1 83 ? 9.940 -9.772 -8.168 1.00 80.50 83 LYS A C 1
ATOM 654 O O . LYS A 1 83 ? 8.818 -10.022 -8.608 1.00 80.50 83 LYS A O 1
ATOM 659 N N . GLY A 1 84 ? 10.293 -8.562 -7.745 1.00 81.00 84 GLY A N 1
ATOM 660 C CA . GLY A 1 84 ? 9.504 -7.358 -7.950 1.00 81.00 84 GLY A CA 1
ATOM 661 C C . GLY A 1 84 ? 9.274 -7.102 -9.436 1.00 81.00 84 GLY A C 1
ATOM 662 O O . GLY A 1 84 ? 10.041 -7.536 -10.296 1.00 81.00 84 GLY A O 1
ATOM 663 N N . ARG A 1 85 ? 8.169 -6.427 -9.740 1.00 80.50 85 ARG A N 1
ATOM 664 C CA . ARG A 1 85 ? 7.731 -6.197 -11.124 1.00 80.50 85 ARG A CA 1
ATOM 665 C C . ARG A 1 85 ? 8.524 -5.119 -11.846 1.00 80.50 85 ARG A C 1
ATOM 667 O O . ARG A 1 85 ? 8.476 -5.062 -13.069 1.00 80.50 85 ARG A O 1
ATOM 674 N N . PHE A 1 86 ? 9.208 -4.266 -11.096 1.00 79.62 86 PHE A N 1
ATOM 675 C CA . PHE A 1 86 ? 9.907 -3.108 -11.621 1.00 79.62 86 PHE A CA 1
ATOM 676 C C . PHE A 1 86 ? 11.247 -2.948 -10.911 1.00 79.62 86 PHE A C 1
ATOM 678 O O . PHE A 1 86 ? 11.354 -3.175 -9.705 1.00 79.62 86 PHE A O 1
ATOM 685 N N . SER A 1 87 ? 12.266 -2.461 -11.615 1.00 74.19 87 SER A N 1
ATOM 686 C CA . SER A 1 87 ? 13.340 -1.769 -10.909 1.00 74.19 87 SER A CA 1
ATOM 687 C C . SER A 1 87 ? 12.799 -0.442 -10.355 1.00 74.19 87 SER A C 1
ATOM 689 O O . SER A 1 87 ? 11.848 0.130 -10.907 1.00 74.19 87 SER A O 1
ATOM 691 N N . PRO A 1 88 ? 13.400 0.113 -9.287 1.00 71.75 88 PRO A N 1
ATOM 692 C CA . PRO A 1 88 ? 12.973 1.397 -8.749 1.00 71.75 88 PRO A CA 1
ATOM 693 C C . PRO A 1 88 ? 12.838 2.480 -9.831 1.00 71.75 88 PRO A C 1
ATOM 695 O O . PRO A 1 88 ? 11.881 3.247 -9.803 1.00 71.75 88 PRO A O 1
ATOM 698 N N . GLN A 1 89 ? 13.762 2.541 -10.788 1.00 74.12 89 GLN A N 1
ATOM 699 C CA . GLN A 1 89 ? 13.853 3.612 -11.788 1.00 74.12 89 GLN A CA 1
ATOM 700 C C . GLN A 1 89 ? 12.812 3.498 -12.916 1.00 74.12 89 GLN A C 1
ATOM 702 O O . GLN A 1 89 ? 12.469 4.509 -13.536 1.00 74.12 89 GLN A O 1
ATOM 707 N N . GLU A 1 90 ? 12.314 2.287 -13.172 1.00 74.81 90 GLU A N 1
ATOM 708 C CA . GLU A 1 90 ? 11.355 1.992 -14.244 1.00 74.81 90 GLU A CA 1
ATOM 709 C C . GLU A 1 90 ? 9.918 2.309 -13.852 1.00 74.81 90 GLU A C 1
ATOM 711 O O . GLU A 1 90 ? 9.095 2.622 -14.710 1.00 74.81 90 GLU A O 1
ATOM 716 N N . TYR A 1 91 ? 9.605 2.252 -12.558 1.00 78.50 91 TYR A N 1
ATOM 717 C CA . TYR A 1 91 ? 8.247 2.484 -12.105 1.00 78.50 91 TYR A CA 1
ATOM 718 C C . TYR A 1 91 ? 7.900 3.978 -12.152 1.00 78.50 91 TYR A C 1
ATOM 720 O O . TYR A 1 91 ? 8.267 4.761 -11.270 1.00 78.50 91 TYR A O 1
ATOM 728 N N . ARG A 1 92 ? 7.186 4.358 -13.214 1.00 72.44 92 ARG A N 1
ATOM 729 C CA . ARG A 1 92 ? 6.666 5.704 -13.455 1.00 72.44 92 ARG A CA 1
ATOM 730 C C . ARG A 1 92 ? 5.164 5.614 -13.660 1.00 72.44 92 ARG A C 1
ATOM 732 O O . ARG A 1 92 ? 4.702 5.102 -14.674 1.00 72.44 92 ARG A O 1
ATOM 739 N N . TYR A 1 93 ? 4.427 6.107 -12.677 1.00 66.25 93 TYR A N 1
ATOM 740 C CA . TYR A 1 93 ? 3.001 6.353 -12.786 1.00 66.25 93 TYR A CA 1
ATOM 741 C C . TYR A 1 93 ? 2.797 7.851 -12.601 1.00 66.25 93 TYR A C 1
ATOM 743 O O . TYR A 1 93 ? 3.087 8.384 -11.532 1.00 66.25 93 TYR A O 1
ATOM 751 N N . SER A 1 94 ? 2.417 8.513 -13.690 1.00 53.34 94 SER A N 1
ATOM 752 C CA . SER A 1 94 ? 2.026 9.923 -13.761 1.00 53.34 94 SER A CA 1
ATOM 753 C C . SER A 1 94 ? 0.513 10.028 -13.786 1.00 53.34 94 SER A C 1
ATOM 755 O O . SER A 1 94 ? -0.068 9.299 -14.624 1.00 53.34 94 SER A O 1
#

Mean predicted aligned error: 5.41 Å

Organism: Pseudomonas aeruginosa (NCBI:txid287)

pLDDT: mean 87.42, std 11.67, range [51.09, 97.31]

Nearest PDB structures (foldseek):
  7p64-assembly1_J  TM=2.188E-01  e=7.796E+00  Escherichia coli BL21(DE3)

Sequence (94 aa):
MSRDVQRQVDHQSAYHSCYRTVLRTVDARYDVRGSVLAEMVKACLAHRAAIPAVQRAYFVQQAPAEAMAYLEKFTAMLLFGPKGRFSPQEYRYS